Protein AF-0000000073243306 (afdb_homodimer)

pLDDT: mean 93.98, std 8.19, range [51.28, 98.88]

Structure (mmCIF, N/CA/C/O backbone):
data_AF-0000000073243306-model_v1
#
loop_
_entity.id
_entity.type
_entity.pdbx_description
1 polymer 'Transcription factor bHLH52'
#
loop_
_atom_site.group_PDB
_atom_site.id
_atom_site.type_symbol
_atom_site.label_atom_id
_atom_site.label_alt_id
_atom_site.label_comp_id
_atom_site.label_asym_id
_atom_site.label_entity_id
_atom_site.label_seq_id
_atom_site.pdbx_PDB_ins_code
_atom_site.Cartn_x
_atom_site.Cartn_y
_atom_site.Cartn_z
_atom_site.occupancy
_atom_site.B_iso_or_equiv
_atom_site.auth_seq_id
_atom_site.auth_comp_id
_atom_site.auth_asym_id
_atom_site.auth_atom_id
_atom_site.pdbx_PDB_model_num
ATOM 1 N N . GLN A 1 1 ? -1.269 28.266 19.75 1 75.31 1 GLN A N 1
ATOM 2 C CA . GLN A 1 1 ? -1.843 26.969 19.453 1 75.31 1 GLN A CA 1
ATOM 3 C C . GLN A 1 1 ? -2.184 26.188 20.719 1 75.31 1 GLN A C 1
ATOM 5 O O . GLN A 1 1 ? -1.417 26.219 21.688 1 75.31 1 GLN A O 1
ATOM 10 N N . SER A 1 2 ? -3.375 25.719 20.859 1 94.56 2 SER A N 1
ATOM 11 C CA . SER A 1 2 ? -3.814 24.984 22.047 1 94.56 2 SER A CA 1
ATOM 12 C C . SER A 1 2 ? -3.025 23.703 22.219 1 94.56 2 SER A C 1
ATOM 14 O O . SER A 1 2 ? -2.32 23.266 21.312 1 94.56 2 SER A O 1
ATOM 16 N N . ILE A 1 3 ? -3.01 23.188 23.531 1 95.62 3 ILE A N 1
ATOM 17 C CA . ILE A 1 3 ? -2.361 21.922 23.812 1 95.62 3 ILE A CA 1
ATOM 18 C C . ILE A 1 3 ? -2.916 20.828 22.906 1 95.62 3 ILE A C 1
ATOM 20 O O . ILE A 1 3 ? -2.16 20.016 22.359 1 95.62 3 ILE A O 1
ATOM 24 N N . ALA A 1 4 ? -4.18 20.75 22.75 1 96.19 4 ALA A N 1
ATOM 25 C CA . ALA A 1 4 ? -4.848 19.781 21.891 1 96.19 4 ALA A CA 1
ATOM 26 C C . ALA A 1 4 ? -4.336 19.859 20.453 1 96.19 4 ALA A C 1
ATOM 28 O O . ALA A 1 4 ? -4.152 18.844 19.781 1 96.19 4 ALA A O 1
ATOM 29 N N . ALA A 1 5 ? -4.148 20.984 19.984 1 95.81 5 ALA A N 1
ATOM 30 C CA . ALA A 1 5 ? -3.652 21.203 18.625 1 95.81 5 ALA A CA 1
ATOM 31 C C . ALA A 1 5 ? -2.227 20.672 18.469 1 95.81 5 ALA A C 1
ATOM 33 O O . ALA A 1 5 ? -1.882 20.078 17.453 1 95.81 5 ALA A O 1
ATOM 34 N N . ARG A 1 6 ? -1.499 20.922 19.469 1 97.25 6 ARG A N 1
ATOM 35 C CA . ARG A 1 6 ? -0.122 20.438 19.453 1 97.25 6 ARG A CA 1
ATOM 36 C C . ARG A 1 6 ? -0.078 18.922 19.453 1 97.25 6 ARG A C 1
ATOM 38 O O . ARG A 1 6 ? 0.74 18.312 18.75 1 97.25 6 ARG A O 1
ATOM 45 N N . GLU A 1 7 ? -0.923 18.344 20.219 1 97.25 7 GLU A N 1
ATOM 46 C CA . GLU A 1 7 ? -0.994 16.891 20.297 1 97.25 7 GLU A CA 1
ATOM 47 C C . GLU A 1 7 ? -1.447 16.297 18.969 1 97.25 7 GLU A C 1
ATOM 49 O O . GLU A 1 7 ? -0.95 15.242 18.547 1 97.25 7 GLU A O 1
ATOM 54 N N . ARG A 1 8 ? -2.422 16.844 18.422 1 96.62 8 ARG A N 1
ATOM 55 C CA . ARG A 1 8 ? -2.898 16.359 17.125 1 96.62 8 ARG A CA 1
ATOM 56 C C . ARG A 1 8 ? -1.784 16.406 16.094 1 96.62 8 ARG A C 1
ATOM 58 O O . ARG A 1 8 ? -1.599 15.445 15.336 1 96.62 8 ARG A O 1
ATOM 65 N N . ARG A 1 9 ? -0.952 17.5 16.047 1 97.25 9 ARG A N 1
ATOM 66 C CA . ARG A 1 9 ? 0.139 17.656 15.086 1 97.25 9 ARG A CA 1
ATOM 67 C C . ARG A 1 9 ? 1.217 16.594 15.312 1 97.25 9 ARG A C 1
ATOM 69 O O . ARG A 1 9 ? 1.778 16.047 14.359 1 97.25 9 ARG A O 1
ATOM 76 N N . LYS A 1 10 ? 1.418 16.375 16.547 1 98.25 10 LYS A N 1
ATOM 77 C CA . LYS A 1 10 ? 2.396 15.352 16.906 1 98.25 10 LYS A CA 1
ATOM 78 C C . LYS A 1 10 ? 1.968 13.977 16.406 1 98.25 10 LYS A C 1
ATOM 80 O O . LYS A 1 10 ? 2.777 13.234 15.836 1 98.25 10 LYS A O 1
ATOM 85 N N . LYS A 1 11 ? 0.71 13.672 16.609 1 98.19 11 LYS A N 1
ATOM 86 C CA . LYS A 1 11 ? 0.186 12.383 16.172 1 98.19 11 LYS A CA 1
ATOM 87 C C . LYS A 1 11 ? 0.258 12.25 14.656 1 98.19 11 LYS A C 1
ATOM 89 O O . LYS A 1 11 ? 0.675 11.211 14.133 1 98.19 11 LYS A O 1
ATOM 94 N N . ILE A 1 12 ? -0.098 13.195 14.008 1 98.31 12 ILE A N 1
ATOM 95 C CA . ILE A 1 12 ? -0.064 13.195 12.547 1 98.31 12 ILE A CA 1
ATOM 96 C C . ILE A 1 12 ? 1.373 13.016 12.07 1 98.31 12 ILE A C 1
ATOM 98 O O . ILE A 1 12 ? 1.635 12.211 11.164 1 98.31 12 ILE A O 1
ATOM 102 N N . SER A 1 13 ? 2.229 13.734 12.672 1 97.75 13 SER A N 1
ATOM 103 C CA . SER A 1 13 ? 3.643 13.641 12.32 1 97.75 13 SER A CA 1
ATOM 104 C C . SER A 1 13 ? 4.18 12.234 12.539 1 97.75 13 SER A C 1
ATOM 106 O O . SER A 1 13 ? 4.906 11.703 11.703 1 97.75 13 SER A O 1
ATOM 108 N N . GLU A 1 14 ? 3.871 11.641 13.656 1 98.44 14 GLU A N 1
ATOM 109 C CA . GLU A 1 14 ? 4.285 10.273 13.977 1 98.44 14 GLU A CA 1
ATOM 110 C C . GLU A 1 14 ? 3.771 9.281 12.938 1 98.44 14 GLU A C 1
ATOM 112 O O . GLU A 1 14 ? 4.516 8.406 12.484 1 98.44 14 GLU A O 1
ATOM 117 N N . LYS A 1 15 ? 2.566 9.43 12.594 1 98.56 15 LYS A N 1
ATOM 118 C CA . LYS A 1 15 ? 1.964 8.492 11.648 1 98.56 15 LYS A CA 1
ATOM 119 C C . LYS A 1 15 ? 2.49 8.727 10.234 1 98.56 15 LYS A C 1
ATOM 121 O O . LYS A 1 15 ? 2.639 7.785 9.453 1 98.56 15 LYS A O 1
ATOM 126 N N . THR A 1 16 ? 2.766 9.922 9.891 1 98.56 16 THR A N 1
ATOM 127 C CA . THR A 1 16 ? 3.422 10.227 8.625 1 98.56 16 THR A CA 1
ATOM 128 C C . THR A 1 16 ? 4.785 9.547 8.547 1 98.56 16 THR A C 1
ATOM 130 O O . THR A 1 16 ? 5.137 8.969 7.516 1 98.56 16 THR A O 1
ATOM 133 N N . GLN A 1 17 ? 5.512 9.633 9.609 1 98.44 17 GLN A N 1
ATOM 134 C CA . GLN A 1 17 ? 6.832 9.008 9.664 1 98.44 17 GLN A CA 1
ATOM 135 C C . GLN A 1 17 ? 6.73 7.492 9.555 1 98.44 17 GLN A C 1
ATOM 137 O O . GLN A 1 17 ? 7.539 6.855 8.875 1 98.44 17 GLN A O 1
ATOM 142 N N . GLU A 1 18 ? 5.758 6.914 10.266 1 98.62 18 GLU A N 1
ATOM 143 C CA . GLU A 1 18 ? 5.504 5.477 10.18 1 98.62 18 GLU A CA 1
ATOM 144 C C . GLU A 1 18 ? 5.254 5.043 8.742 1 98.62 18 GLU A C 1
ATOM 146 O O . GLU A 1 18 ? 5.824 4.055 8.273 1 98.62 18 GLU A O 1
ATOM 151 N N . LEU A 1 19 ? 4.465 5.793 8.055 1 98.75 19 LEU A N 1
ATOM 152 C CA . LEU A 1 19 ? 4.156 5.488 6.664 1 98.75 19 LEU A CA 1
ATOM 153 C C . LEU A 1 19 ? 5.387 5.676 5.781 1 98.75 19 LEU A C 1
ATOM 155 O O . LEU A 1 19 ? 5.648 4.859 4.895 1 98.75 19 LEU A O 1
ATOM 159 N N . GLY A 1 20 ? 6.062 6.723 6.008 1 98.69 20 GLY A N 1
ATOM 160 C CA . GLY A 1 20 ? 7.246 7.023 5.219 1 98.69 20 GLY A CA 1
ATOM 161 C C . GLY A 1 20 ? 8.281 5.914 5.238 1 98.69 20 GLY A C 1
ATOM 162 O O . GLY A 1 20 ? 9.008 5.719 4.266 1 98.69 20 GLY A O 1
ATOM 163 N N . LYS A 1 21 ? 8.375 5.184 6.301 1 98.5 21 LYS A N 1
ATOM 164 C CA . LYS A 1 21 ? 9.344 4.102 6.445 1 98.5 21 LYS A CA 1
ATOM 165 C C . LYS A 1 21 ? 9.008 2.938 5.516 1 98.5 21 LYS A C 1
ATOM 167 O O . LYS A 1 21 ? 9.883 2.141 5.168 1 98.5 21 LYS A O 1
ATOM 172 N N . LEU A 1 22 ? 7.758 2.908 5.078 1 98.44 22 LEU A N 1
ATOM 173 C CA . LEU A 1 22 ? 7.305 1.789 4.262 1 98.44 22 LEU A CA 1
ATOM 174 C C . LEU A 1 22 ? 7.383 2.133 2.777 1 98.44 22 LEU A C 1
ATOM 176 O O . LEU A 1 22 ? 7.301 1.247 1.924 1 98.44 22 LEU A O 1
ATOM 180 N N . VAL A 1 23 ? 7.484 3.438 2.562 1 98.44 23 VAL A N 1
ATOM 181 C CA . VAL A 1 23 ? 7.465 3.926 1.188 1 98.44 23 VAL A CA 1
ATOM 182 C C . VAL A 1 23 ? 8.891 4.07 0.669 1 98.44 23 VAL A C 1
ATOM 184 O O . VAL A 1 23 ? 9.727 4.73 1.296 1 98.44 23 VAL A O 1
ATOM 187 N N . PRO A 1 24 ? 9.164 3.443 -0.485 1 98.12 24 PRO A N 1
ATOM 188 C CA . PRO A 1 24 ? 10.523 3.572 -1.028 1 98.12 24 PRO A CA 1
ATOM 189 C C . PRO A 1 24 ? 10.953 5.027 -1.194 1 98.12 24 PRO A C 1
ATOM 191 O O . PRO A 1 24 ? 10.305 5.789 -1.918 1 98.12 24 PRO A O 1
ATOM 194 N N . GLY A 1 25 ? 11.961 5.375 -0.514 1 97.81 25 GLY A N 1
ATOM 195 C CA . GLY A 1 25 ? 12.477 6.734 -0.559 1 97.81 25 GLY A CA 1
ATOM 196 C C . GLY A 1 25 ? 11.719 7.691 0.338 1 97.81 25 GLY A C 1
ATOM 197 O O . GLY A 1 25 ? 11.969 8.898 0.318 1 97.81 25 GLY A O 1
ATOM 198 N N . GLY A 1 26 ? 10.836 7.223 1.077 1 97.88 26 GLY A N 1
ATOM 199 C CA . GLY A 1 26 ? 9.875 8.023 1.82 1 97.88 26 GLY A CA 1
ATOM 200 C C . GLY A 1 26 ? 10.531 9 2.779 1 97.88 26 GLY A C 1
ATOM 201 O O . GLY A 1 26 ? 10.266 10.203 2.723 1 97.88 26 GLY A O 1
ATOM 202 N N . PRO A 1 27 ? 11.477 8.523 3.592 1 97.25 27 PRO A N 1
ATOM 203 C CA . PRO A 1 27 ? 12.039 9.375 4.641 1 97.25 27 PRO A CA 1
ATOM 204 C C . PRO A 1 27 ? 12.82 10.562 4.082 1 97.25 27 PRO A C 1
ATOM 206 O O . PRO A 1 27 ? 13.055 11.547 4.793 1 97.25 27 PRO A O 1
ATOM 209 N N . LYS A 1 28 ? 13.141 10.516 2.826 1 97.88 28 LYS A N 1
ATOM 210 C CA . LYS A 1 28 ? 13.938 11.562 2.201 1 97.88 28 LYS A CA 1
ATOM 211 C C . LYS A 1 28 ? 13.055 12.57 1.478 1 97.88 28 LYS A C 1
ATOM 213 O O . LYS A 1 28 ? 13.539 13.578 0.967 1 97.88 28 LYS A O 1
ATOM 218 N N . MET A 1 29 ? 11.789 12.367 1.533 1 98.25 29 MET A N 1
ATOM 219 C CA . MET A 1 29 ? 10.844 13.203 0.797 1 98.25 29 MET A CA 1
ATOM 220 C C . MET A 1 29 ? 10.164 14.203 1.726 1 98.25 29 MET A C 1
ATOM 222 O O . MET A 1 29 ? 10.047 13.961 2.928 1 98.25 29 MET A O 1
ATOM 226 N N . ASN A 1 30 ? 9.75 15.297 1.042 1 97.75 30 ASN A N 1
ATOM 227 C CA . ASN A 1 30 ? 8.836 16.141 1.812 1 97.75 30 ASN A CA 1
ATOM 228 C C . ASN A 1 30 ? 7.465 15.484 1.954 1 97.75 30 ASN A C 1
ATOM 230 O O . ASN A 1 30 ? 7.168 14.5 1.274 1 97.75 30 ASN A O 1
ATOM 234 N N . THR A 1 31 ? 6.711 16.016 2.82 1 97.94 31 THR A N 1
ATOM 235 C CA . THR A 1 31 ? 5.469 15.367 3.219 1 97.94 31 THR A CA 1
ATOM 236 C C . THR A 1 31 ? 4.559 15.148 2.012 1 97.94 31 THR A C 1
ATOM 238 O O . THR A 1 31 ? 4.059 14.039 1.794 1 97.94 31 THR A O 1
ATOM 241 N N . ALA A 1 32 ? 4.305 16.234 1.232 1 98.56 32 ALA A N 1
ATOM 242 C CA . ALA A 1 32 ? 3.402 16.109 0.09 1 98.56 32 ALA A CA 1
ATOM 243 C C . ALA A 1 32 ? 3.908 15.07 -0.903 1 98.56 32 ALA A C 1
ATOM 245 O O . ALA A 1 32 ? 3.131 14.266 -1.412 1 98.56 32 ALA A O 1
ATOM 246 N N . ASP A 1 33 ? 5.164 15.07 -1.182 1 98.44 33 ASP A N 1
ATOM 247 C CA . ASP A 1 33 ? 5.777 14.117 -2.1 1 98.44 33 ASP A CA 1
ATOM 248 C C . ASP A 1 33 ? 5.691 12.695 -1.554 1 98.44 33 ASP A C 1
ATOM 250 O O . ASP A 1 33 ? 5.445 11.75 -2.307 1 98.44 33 ASP A O 1
ATOM 254 N N . MET A 1 34 ? 5.926 12.531 -0.301 1 98.75 34 MET A N 1
ATOM 255 C CA . MET A 1 34 ? 5.836 11.219 0.346 1 98.75 34 MET A CA 1
ATOM 256 C C . MET A 1 34 ? 4.418 10.664 0.252 1 98.75 34 MET A C 1
ATOM 258 O O . MET A 1 34 ? 4.23 9.492 -0.065 1 98.75 34 MET A O 1
ATOM 262 N N . LEU A 1 35 ? 3.504 11.523 0.469 1 98.69 35 LEU A N 1
ATOM 263 C CA . LEU A 1 35 ? 2.105 11.117 0.369 1 98.69 35 LEU A CA 1
ATOM 264 C C . LEU A 1 35 ? 1.763 10.695 -1.058 1 98.69 35 LEU A C 1
ATOM 266 O O . LEU A 1 35 ? 1.061 9.711 -1.269 1 98.69 35 LEU A O 1
ATOM 270 N N . HIS A 1 36 ? 2.24 11.438 -1.974 1 98.75 36 HIS A N 1
ATOM 271 C CA . HIS A 1 36 ? 2.047 11.094 -3.379 1 98.75 36 HIS A CA 1
ATOM 272 C C . HIS A 1 36 ? 2.709 9.758 -3.715 1 98.75 36 HIS A C 1
ATOM 274 O O . HIS A 1 36 ? 2.111 8.914 -4.387 1 98.75 36 HIS A O 1
ATOM 280 N N . ALA A 1 37 ? 3.902 9.609 -3.252 1 98.56 37 ALA A N 1
ATOM 281 C CA . ALA A 1 37 ? 4.629 8.359 -3.467 1 98.56 37 ALA A CA 1
ATOM 282 C C . ALA A 1 37 ? 3.91 7.184 -2.809 1 98.56 37 ALA A C 1
ATOM 284 O O . ALA A 1 37 ? 3.869 6.086 -3.363 1 98.56 37 ALA A O 1
ATOM 285 N N . ALA A 1 38 ? 3.387 7.41 -1.646 1 98.88 38 ALA A N 1
ATOM 286 C CA . ALA A 1 38 ? 2.631 6.371 -0.953 1 98.88 38 ALA A CA 1
ATOM 287 C C . ALA A 1 38 ? 1.422 5.934 -1.774 1 98.88 38 ALA A C 1
ATOM 289 O O . ALA A 1 38 ? 1.155 4.734 -1.907 1 98.88 38 ALA A O 1
ATOM 290 N N . ALA A 1 39 ? 0.705 6.934 -2.299 1 98.88 39 ALA A N 1
ATOM 291 C CA . ALA A 1 39 ? -0.448 6.594 -3.129 1 98.88 39 ALA A CA 1
ATOM 292 C C . ALA A 1 39 ? -0.028 5.754 -4.332 1 98.88 39 ALA A C 1
ATOM 294 O O . ALA A 1 39 ? -0.655 4.738 -4.641 1 98.88 39 ALA A O 1
ATOM 295 N N . LYS A 1 40 ? 1.027 6.137 -5.012 1 98.75 40 LYS A N 1
ATOM 296 C CA . LYS A 1 40 ? 1.536 5.387 -6.156 1 98.75 40 LYS A CA 1
ATOM 297 C C . LYS A 1 40 ? 1.957 3.977 -5.75 1 98.75 40 LYS A C 1
ATOM 299 O O . LYS A 1 40 ? 1.688 3.012 -6.465 1 98.75 40 LYS A O 1
ATOM 304 N N . TYR A 1 41 ? 2.6 3.934 -4.625 1 98.88 41 TYR A N 1
ATOM 305 C CA . TYR A 1 41 ? 3.092 2.656 -4.125 1 98.88 41 TYR A CA 1
ATOM 306 C C . TYR A 1 41 ? 1.937 1.716 -3.801 1 98.88 41 TYR A C 1
ATOM 308 O O . TYR A 1 41 ? 1.981 0.529 -4.133 1 98.88 41 TYR A O 1
ATOM 316 N N . VAL A 1 42 ? 0.925 2.215 -3.176 1 98.81 42 VAL A N 1
ATOM 317 C CA . VAL A 1 42 ? -0.267 1.43 -2.877 1 98.81 42 VAL A CA 1
ATOM 318 C C . VAL A 1 42 ? -0.881 0.909 -4.172 1 98.81 42 VAL A C 1
ATOM 320 O O . VAL A 1 42 ? -1.213 -0.274 -4.281 1 98.81 42 VAL A O 1
ATOM 323 N N . LYS A 1 43 ? -1.038 1.771 -5.176 1 98.75 43 LYS A N 1
ATOM 324 C CA . LYS A 1 43 ? -1.58 1.345 -6.461 1 98.75 43 LYS A CA 1
ATOM 325 C C . LYS A 1 43 ? -0.715 0.254 -7.086 1 98.75 43 LYS A C 1
ATOM 327 O O . LYS A 1 43 ? -1.235 -0.698 -7.672 1 98.75 43 LYS A O 1
ATOM 332 N N . TYR A 1 44 ? 0.564 0.464 -7.004 1 98.75 44 TYR A N 1
ATOM 333 C CA . TYR A 1 44 ? 1.517 -0.516 -7.512 1 98.75 44 TYR A CA 1
ATOM 334 C C . TYR A 1 44 ? 1.318 -1.869 -6.844 1 98.75 44 TYR A C 1
ATOM 336 O O . TYR A 1 44 ? 1.238 -2.898 -7.516 1 98.75 44 TYR A O 1
ATOM 344 N N . LEU A 1 45 ? 1.225 -1.868 -5.512 1 98.44 45 LEU A N 1
ATOM 345 C CA . LEU A 1 45 ? 1.048 -3.104 -4.754 1 98.44 45 LEU A CA 1
ATOM 346 C C . LEU A 1 45 ? -0.286 -3.76 -5.09 1 98.44 45 LEU A C 1
ATOM 348 O O . LEU A 1 45 ? -0.358 -4.98 -5.254 1 98.44 45 LEU A O 1
ATOM 352 N N . GLN A 1 46 ? -1.344 -2.971 -5.168 1 98.31 46 GLN A N 1
ATOM 353 C CA . GLN A 1 46 ? -2.658 -3.479 -5.543 1 98.31 46 GLN A CA 1
ATOM 354 C C . GLN A 1 46 ? -2.617 -4.148 -6.914 1 98.31 46 GLN A C 1
ATOM 356 O O . GLN A 1 46 ? -3.17 -5.234 -7.098 1 98.31 46 GLN A O 1
ATOM 361 N N . ALA A 1 47 ? -1.959 -3.49 -7.824 1 98.19 47 ALA A N 1
ATOM 362 C CA . ALA A 1 47 ? -1.826 -4.055 -9.164 1 98.19 47 ALA A CA 1
ATOM 363 C C . ALA A 1 47 ? -1.038 -5.363 -9.133 1 98.19 47 ALA A C 1
ATOM 365 O O . ALA A 1 47 ? -1.379 -6.316 -9.836 1 98.19 47 ALA A O 1
ATOM 366 N N . GLN A 1 48 ? -0.002 -5.336 -8.383 1 97.62 48 GLN A N 1
ATOM 367 C CA . GLN A 1 48 ? 0.829 -6.527 -8.266 1 97.62 48 GLN A CA 1
ATOM 368 C C . GLN A 1 48 ? 0.032 -7.699 -7.691 1 97.62 48 GLN A C 1
ATOM 370 O O . GLN A 1 48 ? 0.11 -8.82 -8.203 1 97.62 48 GLN A O 1
ATOM 375 N N . VAL A 1 49 ? -0.684 -7.43 -6.664 1 98 49 VAL A N 1
ATOM 376 C CA . VAL A 1 49 ? -1.524 -8.461 -6.07 1 98 49 VAL A CA 1
ATOM 377 C C . VAL A 1 49 ? -2.518 -8.984 -7.105 1 98 49 VAL A C 1
ATOM 379 O O . VAL A 1 49 ? -2.699 -10.195 -7.246 1 98 49 VAL A O 1
ATOM 382 N N . GLY A 1 50 ? -3.125 -8.094 -7.793 1 97.31 50 GLY A N 1
ATOM 383 C CA . GLY A 1 50 ? -4.059 -8.477 -8.844 1 97.31 50 GLY A CA 1
ATOM 384 C C . GLY A 1 50 ? -3.436 -9.359 -9.906 1 97.31 50 GLY A C 1
ATOM 385 O O . GLY A 1 50 ? -4.016 -10.375 -10.289 1 97.31 50 GLY A O 1
ATOM 386 N N . MET A 1 51 ? -2.328 -9.07 -10.398 1 96.88 51 MET A N 1
ATOM 387 C CA . MET A 1 51 ? -1.631 -9.828 -11.43 1 96.88 51 MET A CA 1
ATOM 388 C C . MET A 1 51 ? -1.256 -11.219 -10.93 1 96.88 51 MET A C 1
ATOM 390 O O . MET A 1 51 ? -1.434 -12.203 -11.648 1 96.88 51 MET A O 1
ATOM 394 N N . LEU A 1 52 ? -0.761 -11.188 -9.719 1 96.25 52 LEU A N 1
ATOM 395 C CA . LEU A 1 52 ? -0.349 -12.461 -9.148 1 96.25 52 LEU A CA 1
ATOM 396 C C . LEU A 1 52 ? -1.548 -13.391 -8.961 1 96.25 52 LEU A C 1
ATOM 398 O O . LEU A 1 52 ? -1.461 -14.586 -9.234 1 96.25 52 LEU A O 1
ATOM 402 N N . GLU A 1 53 ? -2.652 -12.844 -8.547 1 95.19 53 GLU A N 1
ATOM 403 C CA . GLU A 1 53 ? -3.881 -13.609 -8.383 1 95.19 53 GLU A CA 1
ATOM 404 C C . GLU A 1 53 ? -4.387 -14.133 -9.727 1 95.19 53 GLU A C 1
ATOM 406 O O . GLU A 1 53 ? -4.859 -15.266 -9.82 1 95.19 53 GLU A O 1
ATOM 411 N N . LEU A 1 54 ? -4.316 -13.352 -10.703 1 94.94 54 LEU A N 1
ATOM 412 C CA . LEU A 1 54 ? -4.738 -13.758 -12.039 1 94.94 54 LEU A CA 1
ATOM 413 C C . LEU A 1 54 ? -3.865 -14.891 -12.57 1 94.94 54 LEU A C 1
ATOM 415 O O . LEU A 1 54 ? -4.371 -15.844 -13.172 1 94.94 54 LEU A O 1
ATOM 419 N N . MET A 1 55 ? -2.637 -14.789 -12.336 1 92.06 55 MET A N 1
ATOM 420 C CA . MET A 1 55 ? -1.706 -15.828 -12.766 1 92.06 55 MET A CA 1
ATOM 421 C C . MET A 1 55 ? -2.021 -17.156 -12.086 1 92.06 55 MET A C 1
ATOM 423 O O . MET A 1 55 ? -2.035 -18.203 -12.734 1 92.06 55 MET A O 1
ATOM 427 N N . ILE A 1 56 ? -2.316 -17.047 -10.867 1 91.25 56 ILE A N 1
ATOM 428 C CA . ILE A 1 56 ? -2.646 -18.25 -10.109 1 91.25 56 ILE A CA 1
ATOM 429 C C . ILE A 1 56 ? -3.955 -18.844 -10.617 1 91.25 56 ILE A C 1
ATOM 431 O O . ILE A 1 56 ? -4.062 -20.062 -10.805 1 91.25 56 ILE A O 1
ATOM 435 N N . SER A 1 57 ? -4.906 -17.984 -10.836 1 91.75 57 SER A N 1
ATOM 436 C CA . SER A 1 57 ? -6.199 -18.438 -11.344 1 91.75 57 SER A CA 1
ATOM 437 C C . SER A 1 57 ? -6.055 -19.125 -12.695 1 91.75 57 SER A 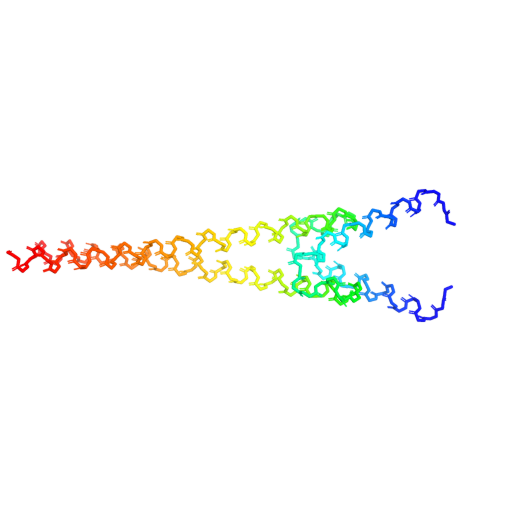C 1
ATOM 439 O O . SER A 1 57 ? -6.672 -20.156 -12.945 1 91.75 57 SER A O 1
ATOM 441 N N . PHE A 1 58 ? -5.273 -18.594 -13.539 1 90.56 58 PHE A N 1
ATOM 442 C CA . PHE A 1 58 ? -5.047 -19.172 -14.859 1 90.56 58 PHE A CA 1
ATOM 443 C C . PHE A 1 58 ? -4.383 -20.531 -14.75 1 90.56 58 PHE A C 1
ATOM 445 O O . PHE A 1 58 ? -4.754 -21.469 -15.461 1 90.56 58 PHE A O 1
ATOM 452 N N . GLU A 1 59 ? -3.424 -20.688 -13.898 1 86.12 59 GLU A N 1
ATOM 453 C CA . GLU A 1 59 ? -2.719 -21.953 -13.695 1 86.12 59 GLU A CA 1
ATOM 454 C C . GLU A 1 59 ? -3.664 -23.031 -13.188 1 86.12 59 GLU A C 1
ATOM 456 O O . GLU A 1 59 ? -3.635 -24.172 -13.672 1 86.12 59 GLU A O 1
ATOM 461 N N . VAL A 1 60 ? -4.492 -22.594 -12.305 1 89.12 60 VAL A N 1
ATOM 462 C CA . VAL A 1 60 ? -5.434 -23.562 -11.727 1 89.12 60 VAL A CA 1
ATOM 463 C C . VAL A 1 60 ? -6.445 -23.984 -12.789 1 89.12 60 VAL A C 1
ATOM 465 O O . VAL A 1 60 ? -6.742 -25.172 -12.922 1 89.12 60 VAL A O 1
ATOM 468 N N . THR A 1 61 ? -6.863 -23.078 -13.523 1 93.44 61 THR A N 1
ATOM 469 C CA . THR A 1 61 ? -7.828 -23.375 -14.578 1 93.44 61 THR A CA 1
ATOM 470 C C . THR A 1 61 ? -7.203 -24.25 -15.656 1 93.44 61 THR A C 1
ATOM 472 O O . THR A 1 61 ? -7.816 -25.219 -16.109 1 93.44 61 THR A O 1
ATOM 475 N N . PHE A 1 62 ? -6.027 -23.984 -16 1 88.06 62 PHE A N 1
ATOM 476 C CA . PHE A 1 62 ? -5.324 -24.75 -17.016 1 88.06 62 PHE A CA 1
ATOM 477 C C . PHE A 1 62 ? -5.102 -26.188 -16.547 1 88.06 62 PHE A C 1
ATOM 479 O O . PHE A 1 62 ? -5.266 -27.141 -17.328 1 88.06 62 PHE A O 1
ATOM 486 N N . ASN A 1 63 ? -4.707 -26.391 -15.328 1 86.94 63 ASN A N 1
ATOM 487 C CA . ASN A 1 63 ? -4.453 -27.719 -14.773 1 86.94 63 ASN A CA 1
ATOM 488 C C . ASN A 1 63 ? -5.727 -28.562 -14.711 1 86.94 63 ASN A C 1
ATOM 490 O O . ASN A 1 63 ? -5.695 -29.766 -14.984 1 86.94 63 ASN A O 1
ATOM 494 N N . LEU A 1 64 ? -6.789 -27.891 -14.422 1 92 64 LEU A N 1
ATOM 495 C CA . LEU A 1 64 ? -8.078 -28.578 -14.375 1 92 64 LEU A CA 1
ATOM 496 C C . LEU A 1 64 ? -8.516 -29 -15.773 1 92 64 LEU A C 1
ATOM 498 O O . LEU A 1 64 ? -8.992 -30.125 -15.961 1 92 64 LEU A O 1
ATOM 502 N N . LEU A 1 65 ? -8.25 -28.141 -16.688 1 91.81 65 LEU A N 1
ATOM 503 C CA . LEU A 1 65 ? -8.617 -28.438 -18.062 1 91.81 65 LEU A CA 1
ATOM 504 C C . LEU A 1 65 ? -7.762 -29.578 -18.625 1 91.81 65 LEU A C 1
ATOM 506 O O . LEU A 1 65 ? -8.258 -30.422 -19.359 1 91.81 65 LEU A O 1
ATOM 510 N N . SER A 1 66 ? -6.492 -29.578 -18.234 1 87.5 66 SER A N 1
ATOM 511 C CA . SER A 1 66 ? -5.594 -30.641 -18.688 1 87.5 66 SER A CA 1
ATOM 512 C C . SER A 1 66 ? -6.004 -31.984 -18.094 1 87.5 66 SER A C 1
ATOM 514 O O . SER A 1 66 ? -5.926 -33 -18.781 1 87.5 66 SER A O 1
ATOM 516 N N . LEU A 1 67 ? -6.477 -32.031 -16.844 1 87.62 67 LEU A N 1
ATOM 517 C CA . LEU A 1 67 ? -6.945 -33.25 -16.188 1 87.62 67 LEU A CA 1
ATOM 518 C C . LEU A 1 67 ? -8.195 -33.781 -16.875 1 87.62 67 LEU A C 1
ATOM 520 O O . LEU A 1 67 ? -8.297 -34.969 -17.141 1 87.62 67 LEU A O 1
ATOM 524 N N . VAL A 1 68 ? -9.055 -32.812 -17.156 1 92.06 68 VAL A N 1
ATOM 525 C CA . VAL A 1 68 ? -10.297 -33.188 -17.812 1 92.06 68 VAL A CA 1
ATOM 526 C C . VAL A 1 68 ? -10 -33.75 -19.203 1 92.06 68 VAL A C 1
ATOM 528 O O . VAL A 1 68 ? -10.578 -34.75 -19.625 1 92.06 68 VAL A O 1
ATOM 531 N N . PHE A 1 69 ? -9.078 -33.188 -19.922 1 87.94 69 PHE A N 1
ATOM 532 C CA . PHE A 1 69 ? -8.688 -33.625 -21.25 1 87.94 69 PHE A CA 1
ATOM 533 C C . PHE A 1 69 ? -8.078 -35.031 -21.203 1 87.94 69 PHE A C 1
ATOM 535 O O . PHE A 1 69 ? -8.359 -35.844 -22.062 1 87.94 69 PHE A O 1
ATOM 542 N N . ASP A 1 70 ? -7.219 -35.219 -20.203 1 84.94 70 ASP A N 1
ATOM 543 C CA . ASP A 1 70 ? -6.59 -36.531 -20.047 1 84.94 70 ASP A CA 1
ATOM 544 C C . ASP A 1 70 ? -7.629 -37.594 -19.766 1 84.94 70 ASP A C 1
ATOM 546 O O . ASP A 1 70 ? -7.57 -38.688 -20.328 1 84.94 70 ASP A O 1
ATOM 550 N N . LEU A 1 71 ? -8.586 -37.25 -18.953 1 88.06 71 LEU A N 1
ATOM 551 C CA . LEU A 1 71 ? -9.633 -38.188 -18.594 1 88.06 71 LEU A CA 1
ATOM 552 C C . LEU A 1 71 ? -10.492 -38.531 -19.812 1 88.06 71 LEU A C 1
ATOM 554 O O . LEU A 1 71 ? -10.844 -39.688 -20.016 1 88.06 71 LEU A O 1
ATOM 558 N N . VAL A 1 72 ? -10.648 -37.688 -20.688 1 91.81 72 VAL A N 1
ATOM 559 C CA . VAL A 1 72 ? -11.539 -37.844 -21.828 1 91.81 72 VAL A CA 1
ATOM 560 C C . VAL A 1 72 ? -10.797 -38.562 -22.953 1 91.81 72 VAL A C 1
ATOM 562 O O . VAL A 1 72 ? -11.375 -39.406 -23.656 1 91.81 72 VAL A O 1
ATOM 565 N N . THR A 1 73 ? -9.523 -38.344 -23 1 87.06 73 THR A N 1
ATOM 56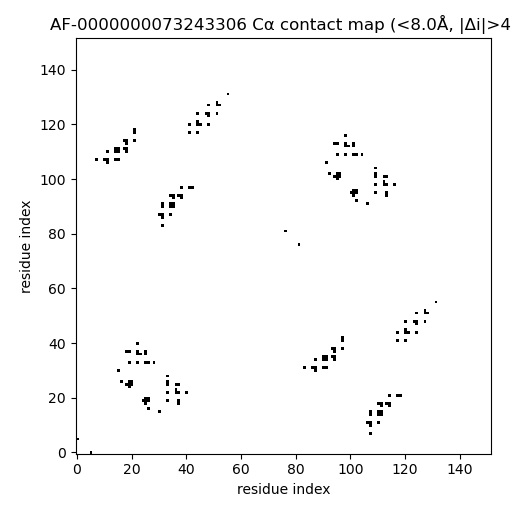6 C CA . THR A 1 73 ? -8.75 -38.875 -24.109 1 87.06 73 THR A CA 1
ATOM 567 C C . THR A 1 73 ? -8.219 -40.25 -23.797 1 87.06 73 THR A C 1
ATOM 569 O O . THR A 1 73 ? -8.016 -41.062 -24.703 1 87.06 73 THR A O 1
ATOM 572 N N . ASN A 1 74 ? -7.793 -40.406 -22.578 1 73.94 74 ASN A N 1
ATOM 573 C CA . ASN A 1 74 ? -7.285 -41.719 -22.219 1 73.94 74 ASN A CA 1
ATOM 574 C C . ASN A 1 74 ? -8.422 -42.719 -22.016 1 73.94 74 ASN A C 1
ATOM 576 O O . ASN A 1 74 ? -8.188 -43.938 -21.969 1 73.94 74 ASN A O 1
ATOM 580 N N . HIS A 1 75 ? -9.562 -42.344 -21.688 1 60.94 75 HIS A N 1
ATOM 581 C CA . HIS A 1 75 ? -10.68 -43.281 -21.625 1 60.94 75 HIS A CA 1
ATOM 582 C C . HIS A 1 75 ? -11.281 -43.531 -23 1 60.94 75 HIS A C 1
ATOM 584 O O . HIS A 1 75 ? -12.164 -44.375 -23.172 1 60.94 75 HIS A O 1
ATOM 590 N N . VAL A 1 76 ? -10.734 -42.781 -24.078 1 51.38 76 VAL A N 1
ATOM 591 C CA . VAL A 1 76 ? -11.125 -43.25 -25.391 1 51.38 76 VAL A CA 1
ATOM 592 C C . VAL A 1 76 ? -10.031 -44.156 -25.969 1 51.38 76 VAL A C 1
ATOM 594 O O . VAL A 1 76 ? -8.852 -44 -25.641 1 51.38 76 VAL A O 1
ATOM 597 N N . GLN B 1 1 ? -0.267 33.531 8.133 1 74.5 1 GLN B N 1
ATOM 598 C CA . GLN B 1 1 ? 0.393 32.5 7.363 1 74.5 1 GLN B CA 1
ATOM 599 C C . GLN B 1 1 ? 0.741 32.969 5.957 1 74.5 1 GLN B C 1
ATOM 601 O O . GLN B 1 1 ? -0.059 33.656 5.312 1 74.5 1 GLN B O 1
ATOM 606 N N . SER B 1 2 ? 1.953 32.844 5.527 1 94.44 2 SER B N 1
ATOM 607 C CA . SER B 1 2 ? 2.393 33.281 4.207 1 94.44 2 SER B CA 1
ATOM 608 C C . SER B 1 2 ? 1.671 32.531 3.102 1 94.44 2 SER B C 1
ATOM 610 O O . SER B 1 2 ? 1.027 31.5 3.359 1 94.44 2 SER B O 1
ATOM 612 N N . ILE B 1 3 ? 1.632 33.188 1.88 1 95.44 3 ILE B N 1
ATOM 613 C CA . ILE B 1 3 ? 1.042 32.531 0.714 1 95.44 3 ILE B CA 1
ATOM 614 C C . ILE B 1 3 ? 1.687 31.156 0.505 1 95.44 3 ILE B C 1
ATOM 616 O O . ILE B 1 3 ? 0.996 30.172 0.225 1 95.44 3 ILE B O 1
ATOM 620 N N . ALA B 1 4 ? 2.949 31.062 0.583 1 96.06 4 ALA B N 1
ATOM 621 C CA . ALA B 1 4 ? 3.697 29.812 0.417 1 96.06 4 ALA B CA 1
ATOM 622 C C . ALA B 1 4 ? 3.232 28.75 1.415 1 96.06 4 ALA B C 1
ATOM 624 O O . ALA B 1 4 ? 3.127 27.578 1.073 1 96.06 4 ALA B O 1
ATOM 625 N N . ALA B 1 5 ? 3.008 29.125 2.576 1 95.69 5 ALA B N 1
ATOM 626 C CA . ALA B 1 5 ? 2.549 28.203 3.617 1 95.69 5 ALA B CA 1
ATOM 627 C C . ALA B 1 5 ? 1.158 27.672 3.299 1 95.69 5 ALA B C 1
ATOM 629 O O . ALA B 1 5 ? 0.88 26.484 3.508 1 95.69 5 ALA B O 1
ATOM 630 N N . ARG B 1 6 ? 0.375 28.531 2.826 1 97.25 6 ARG B N 1
ATOM 631 C CA . ARG B 1 6 ? -0.973 28.109 2.449 1 97.25 6 ARG B CA 1
ATOM 632 C C . ARG B 1 6 ? -0.938 27.109 1.296 1 97.25 6 ARG B C 1
ATOM 634 O O . ARG B 1 6 ? -1.7 26.141 1.283 1 97.25 6 ARG B O 1
ATOM 641 N N . GLU B 1 7 ? -0.093 27.391 0.368 1 97.25 7 GLU B N 1
ATOM 642 C CA . GLU B 1 7 ? 0.051 26.5 -0.778 1 97.25 7 GLU B CA 1
ATOM 643 C C . GLU B 1 7 ? 0.578 25.125 -0.35 1 97.25 7 GLU B C 1
ATOM 645 O O . GLU B 1 7 ? 0.149 24.094 -0.876 1 97.25 7 GLU B O 1
ATOM 650 N N . ARG B 1 8 ? 1.527 25.141 0.438 1 96.62 8 ARG B N 1
ATOM 651 C CA . ARG B 1 8 ? 2.07 23.875 0.934 1 96.62 8 ARG B CA 1
ATOM 652 C C . ARG B 1 8 ? 0.99 23.047 1.623 1 96.62 8 ARG B C 1
ATOM 654 O O . ARG B 1 8 ? 0.879 21.844 1.388 1 96.62 8 ARG B O 1
ATOM 661 N N . ARG B 1 9 ? 0.096 23.672 2.486 1 97.12 9 ARG B N 1
ATOM 662 C CA . ARG B 1 9 ? -0.973 22.984 3.201 1 97.12 9 ARG B CA 1
ATOM 663 C C . ARG B 1 9 ? -1.996 22.406 2.229 1 97.12 9 ARG B C 1
ATOM 665 O O . ARG B 1 9 ? -2.498 21.297 2.432 1 97.12 9 ARG B O 1
ATOM 672 N N . LYS B 1 10 ? -2.232 23.188 1.228 1 98.19 10 LYS B N 1
ATOM 673 C CA . LYS B 1 10 ? -3.162 22.734 0.197 1 98.19 10 LYS B CA 1
ATOM 674 C C . LYS B 1 10 ? -2.646 21.484 -0.496 1 98.19 10 LYS B C 1
ATOM 676 O O . LYS B 1 10 ? -3.398 20.531 -0.703 1 98.19 10 LYS B O 1
ATOM 681 N N . LYS B 1 11 ? -1.376 21.516 -0.83 1 98.19 11 LYS B N 1
ATOM 682 C CA . LYS B 1 11 ? -0.772 20.375 -1.502 1 98.19 11 LYS B CA 1
ATOM 683 C C . LYS B 1 11 ? -0.794 19.141 -0.605 1 98.19 11 LYS B C 1
ATOM 685 O O . LYS B 1 11 ? -1.135 18.047 -1.057 1 98.19 11 LYS B O 1
ATOM 690 N N . ILE B 1 12 ? -0.478 19.281 0.539 1 98.38 12 ILE B N 1
ATOM 691 C CA . ILE B 1 12 ? -0.471 18.188 1.499 1 98.38 12 ILE B CA 1
ATOM 692 C C . ILE B 1 12 ? -1.882 17.625 1.646 1 98.38 12 ILE B C 1
ATOM 694 O O . ILE B 1 12 ? -2.074 16.406 1.626 1 98.38 12 ILE B O 1
ATOM 698 N N . SER B 1 13 ? -2.777 18.5 1.764 1 97.69 13 SER B N 1
ATOM 699 C CA . SER B 1 13 ? -4.176 18.094 1.896 1 97.69 13 SER B CA 1
ATOM 700 C C . SER B 1 13 ? -4.641 17.312 0.677 1 97.69 13 SER B C 1
ATOM 702 O O . SER B 1 13 ? -5.32 16.297 0.812 1 97.69 13 SER B O 1
ATOM 704 N N . GLU B 1 14 ? -4.344 17.781 -0.502 1 98.44 14 GLU B N 1
ATOM 705 C CA . GLU B 1 14 ? -4.695 17.109 -1.747 1 98.44 14 GLU B CA 1
ATOM 706 C C . GLU B 1 14 ? -4.105 15.703 -1.801 1 98.44 14 GLU B C 1
ATOM 708 O O . GLU B 1 14 ? -4.789 14.75 -2.178 1 98.44 14 GLU B O 1
ATOM 713 N N . LYS B 1 15 ? -2.895 15.609 -1.449 1 98.56 15 LYS B N 1
ATOM 714 C CA . LYS B 1 15 ? -2.219 14.32 -1.518 1 98.56 15 LYS B CA 1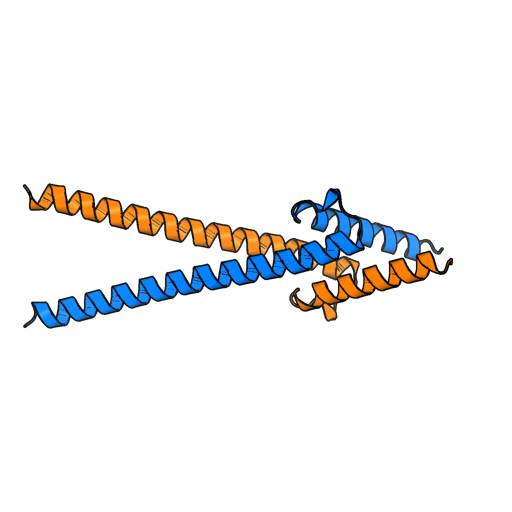
ATOM 715 C C . LYS B 1 15 ? -2.721 13.375 -0.426 1 98.56 15 LYS B C 1
ATOM 717 O O . LYS B 1 15 ? -2.801 12.164 -0.632 1 98.56 15 LYS B O 1
ATOM 722 N N . THR B 1 16 ? -3.061 13.883 0.703 1 98.56 16 THR B N 1
ATOM 723 C CA . THR B 1 16 ? -3.697 13.094 1.751 1 98.56 16 THR B CA 1
ATOM 724 C C . THR B 1 16 ? -5.023 12.516 1.263 1 98.56 16 THR B C 1
ATOM 726 O O . THR B 1 16 ? -5.316 11.344 1.493 1 98.56 16 THR B O 1
ATOM 729 N N . GLN B 1 17 ? -5.77 13.336 0.616 1 98.44 17 GLN B N 1
ATOM 730 C CA . GLN B 1 17 ? -7.059 12.898 0.086 1 98.44 17 GLN B CA 1
ATOM 731 C C . GLN B 1 17 ? -6.879 11.828 -0.983 1 98.44 17 GLN B C 1
ATOM 733 O O . GLN B 1 17 ? -7.641 10.859 -1.033 1 98.44 17 GLN B O 1
ATOM 738 N N . GLU B 1 18 ? -5.898 12.047 -1.873 1 98.56 18 GLU B N 1
ATOM 739 C CA . GLU B 1 18 ? -5.57 11.055 -2.893 1 98.56 18 GLU B CA 1
ATOM 740 C C . GLU B 1 18 ? -5.262 9.695 -2.264 1 98.56 18 GLU B C 1
ATOM 742 O O . GLU B 1 18 ? -5.77 8.664 -2.715 1 98.56 18 GLU B O 1
ATOM 747 N N . LEU B 1 19 ? -4.5 9.719 -1.223 1 98.75 19 LEU B N 1
ATOM 748 C CA . LEU B 1 19 ? -4.141 8.484 -0.524 1 98.75 19 LEU B CA 1
ATOM 749 C C . LEU B 1 19 ? -5.359 7.883 0.169 1 98.75 19 LEU B C 1
ATOM 751 O O . LEU B 1 19 ? -5.555 6.664 0.136 1 98.75 19 LEU B O 1
ATOM 755 N N . GLY B 1 20 ? -6.082 8.703 0.788 1 98.69 20 GLY B N 1
ATOM 756 C CA . GLY B 1 20 ? -7.262 8.25 1.508 1 98.69 20 GLY B CA 1
ATOM 757 C C . GLY B 1 20 ? -8.234 7.48 0.633 1 98.69 20 GLY B C 1
ATOM 758 O O . GLY B 1 20 ? -8.93 6.582 1.111 1 98.69 20 GLY B O 1
ATOM 759 N N . LYS B 1 21 ? -8.32 7.785 -0.624 1 98.5 21 LYS B N 1
ATOM 760 C CA . LYS B 1 21 ? -9.234 7.133 -1.557 1 98.5 21 LYS B CA 1
ATOM 761 C C . LYS B 1 21 ? -8.82 5.688 -1.812 1 98.5 21 LYS B C 1
ATOM 763 O O . LYS B 1 21 ? -9.641 4.863 -2.213 1 98.5 21 LYS B O 1
ATOM 768 N N . LEU B 1 22 ? -7.562 5.414 -1.515 1 98.44 22 LEU B N 1
ATOM 769 C CA . LEU B 1 22 ? -7.031 4.086 -1.807 1 98.44 22 LEU B CA 1
ATOM 770 C C . LEU B 1 22 ? -7.102 3.189 -0.574 1 98.44 22 LEU B C 1
ATOM 772 O O . LEU B 1 22 ? -6.949 1.971 -0.679 1 98.44 22 LEU B O 1
ATOM 776 N N . VAL B 1 23 ? -7.273 3.883 0.554 1 98.44 23 VAL B N 1
ATOM 777 C CA .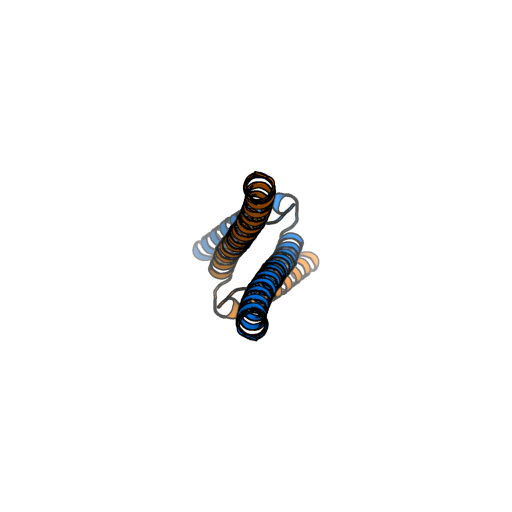 VAL B 1 23 ? -7.246 3.17 1.826 1 98.44 23 VAL B CA 1
ATOM 778 C C . VAL B 1 23 ? -8.672 2.803 2.244 1 98.44 23 VAL B C 1
ATOM 780 O O . VAL B 1 23 ? -9.547 3.666 2.305 1 98.44 23 VAL B O 1
ATOM 783 N N . PRO B 1 24 ? -8.867 1.507 2.527 1 98.06 24 PRO B N 1
ATOM 784 C CA . PRO B 1 24 ? -10.211 1.115 2.953 1 98.06 24 PRO B CA 1
ATOM 785 C C . PRO B 1 24 ? -10.719 1.927 4.145 1 98.06 24 PRO B C 1
ATOM 787 O O . PRO B 1 24 ? -10.094 1.916 5.211 1 98.06 24 PRO B O 1
ATOM 790 N N . GLY B 1 25 ? -11.766 2.598 3.932 1 97.81 25 GLY B N 1
ATOM 791 C CA . GLY B 1 25 ? -12.352 3.428 4.973 1 97.81 25 GLY B CA 1
ATOM 792 C C . GLY B 1 25 ? -11.664 4.77 5.121 1 97.81 25 GLY B C 1
ATOM 793 O O . GLY B 1 25 ? -11.969 5.531 6.043 1 97.81 25 GLY B O 1
ATOM 794 N N . GLY B 1 26 ? -10.773 5.066 4.297 1 97.81 26 GLY B N 1
ATOM 795 C CA . GLY B 1 26 ? -9.875 6.203 4.434 1 97.81 26 GLY B CA 1
ATOM 796 C C . GLY B 1 26 ? -10.602 7.531 4.523 1 97.81 26 GLY B C 1
ATOM 797 O O . GLY B 1 26 ? -10.398 8.289 5.473 1 97.81 26 GLY B O 1
ATOM 798 N N . PRO B 1 27 ? -11.547 7.781 3.623 1 97.25 27 PRO B N 1
ATOM 799 C CA . PRO B 1 27 ? -12.18 9.102 3.561 1 97.25 27 PRO B CA 1
ATOM 800 C C . PRO B 1 27 ? -13.008 9.422 4.805 1 97.25 27 PRO B C 1
ATOM 802 O O . PRO B 1 27 ? -13.312 10.586 5.066 1 97.25 27 PRO B O 1
ATOM 805 N N . LYS B 1 28 ? -13.281 8.422 5.574 1 97.81 28 LYS B N 1
ATOM 806 C CA . LYS B 1 28 ? -14.125 8.602 6.758 1 97.81 28 LYS B CA 1
ATOM 807 C C . LYS B 1 28 ? -13.273 8.758 8.016 1 97.81 28 LYS B C 1
ATOM 809 O O . LYS B 1 28 ? -13.805 9.008 9.102 1 97.81 28 LYS B O 1
ATOM 814 N N . MET B 1 29 ? -12 8.742 7.859 1 98.19 29 MET B N 1
ATOM 815 C CA . MET B 1 29 ? -11.086 8.781 8.992 1 98.19 29 MET B CA 1
ATOM 816 C C . MET B 1 29 ? -10.477 10.172 9.156 1 98.19 29 MET B C 1
ATOM 818 O O . MET B 1 29 ? -10.367 10.922 8.18 1 98.19 29 MET B O 1
ATOM 822 N N . ASN B 1 30 ? -10.102 10.398 10.43 1 97.69 30 ASN B N 1
ATOM 823 C CA . ASN B 1 30 ? -9.258 11.57 10.578 1 97.69 30 ASN B CA 1
ATOM 824 C C . ASN B 1 30 ? -7.855 11.328 10.023 1 97.69 30 ASN B C 1
ATOM 826 O O . ASN B 1 30 ? -7.488 10.188 9.727 1 97.69 30 ASN B O 1
ATOM 830 N N . THR B 1 31 ? -7.148 12.367 9.883 1 97.88 31 THR B N 1
ATOM 831 C CA . THR B 1 31 ? -5.883 12.305 9.164 1 97.88 31 THR B CA 1
ATOM 832 C C . THR B 1 31 ? -4.934 11.305 9.812 1 97.88 31 THR B C 1
ATOM 834 O O . THR B 1 31 ? -4.375 10.438 9.133 1 97.88 31 THR B O 1
ATOM 837 N N . ALA B 1 32 ? -4.719 11.461 11.148 1 98.5 32 ALA B N 1
ATOM 838 C CA . ALA B 1 32 ? -3.781 10.57 11.836 1 98.5 32 ALA B CA 1
ATOM 839 C C . ALA B 1 32 ? -4.207 9.109 11.695 1 98.5 32 ALA B C 1
ATOM 841 O O . ALA B 1 32 ? -3.375 8.242 11.438 1 98.5 32 ALA B O 1
ATOM 842 N N . ASP B 1 33 ? -5.449 8.836 11.828 1 98.44 33 ASP B N 1
ATOM 843 C CA . ASP B 1 33 ? -5.988 7.484 11.711 1 98.44 33 ASP B CA 1
ATOM 844 C C . ASP B 1 33 ? -5.844 6.965 10.281 1 98.44 33 ASP B C 1
ATOM 846 O O . ASP B 1 33 ? -5.539 5.789 10.07 1 98.44 33 ASP B O 1
ATOM 850 N N . MET B 1 34 ? -6.109 7.773 9.32 1 98.75 34 MET B N 1
ATOM 851 C CA . MET B 1 34 ? -5.965 7.406 7.91 1 98.75 34 MET B CA 1
ATOM 852 C C . MET B 1 34 ? -4.52 7.043 7.586 1 98.75 34 MET B C 1
ATOM 854 O O . MET B 1 34 ? -4.262 6.043 6.914 1 98.75 34 MET B O 1
ATOM 858 N N . LEU B 1 35 ? -3.652 7.824 8.117 1 98.69 35 LEU B N 1
ATOM 859 C CA . LEU B 1 35 ? -2.232 7.555 7.914 1 98.69 35 LEU B CA 1
ATOM 860 C C . LEU B 1 35 ? -1.834 6.227 8.547 1 98.69 35 LEU B C 1
ATOM 862 O O . LEU B 1 35 ? -1.077 5.453 7.953 1 98.69 35 LEU B O 1
ATOM 866 N N . HIS B 1 36 ? -2.318 6 9.688 1 98.75 36 HIS B N 1
ATOM 867 C CA . HIS B 1 36 ? -2.072 4.727 10.359 1 98.75 36 HIS B CA 1
ATOM 868 C C . HIS B 1 36 ? -2.656 3.564 9.562 1 98.75 36 HIS B C 1
ATOM 870 O O . HIS B 1 36 ? -1.999 2.537 9.391 1 98.75 36 HIS B O 1
ATOM 876 N N . ALA B 1 37 ? -3.855 3.746 9.117 1 98.56 37 ALA B N 1
ATOM 877 C CA . ALA B 1 37 ? -4.512 2.725 8.305 1 98.56 37 ALA B CA 1
ATOM 878 C C . ALA B 1 37 ? -3.748 2.486 7.008 1 98.56 37 ALA B C 1
ATOM 880 O O . ALA B 1 37 ? -3.639 1.348 6.543 1 98.56 37 ALA B O 1
ATOM 881 N N . ALA B 1 38 ? -3.27 3.533 6.418 1 98.88 38 ALA B N 1
ATOM 882 C CA . ALA B 1 38 ? -2.48 3.41 5.195 1 98.88 38 ALA B CA 1
ATOM 883 C C . ALA B 1 38 ? -1.23 2.568 5.43 1 98.88 38 ALA B C 1
ATOM 885 O O . ALA B 1 38 ? -0.901 1.695 4.625 1 98.88 38 ALA B O 1
ATOM 886 N N . ALA B 1 39 ? -0.559 2.875 6.547 1 98.88 39 ALA B N 1
ATOM 887 C CA . ALA B 1 39 ? 0.629 2.086 6.863 1 98.88 39 ALA B CA 1
ATOM 888 C C . ALA B 1 39 ? 0.282 0.609 7.016 1 98.88 39 ALA B C 1
ATOM 890 O O . ALA B 1 39 ? 0.965 -0.257 6.465 1 98.88 39 ALA B O 1
ATOM 891 N N . LYS B 1 40 ? -0.774 0.306 7.723 1 98.75 40 LYS B N 1
ATOM 892 C CA . LYS B 1 40 ? -1.216 -1.073 7.906 1 98.75 40 LYS B CA 1
ATOM 893 C C . LYS B 1 40 ? -1.576 -1.718 6.57 1 98.75 40 LYS B C 1
ATOM 895 O O . LYS B 1 40 ? -1.244 -2.879 6.324 1 98.75 40 LYS B O 1
ATOM 900 N N . TYR B 1 41 ? -2.242 -0.94 5.781 1 98.88 41 TYR B N 1
ATOM 901 C CA . TYR B 1 41 ? -2.682 -1.433 4.48 1 98.88 41 TYR B CA 1
ATOM 902 C C . TYR B 1 41 ? -1.49 -1.745 3.584 1 98.88 41 TYR B C 1
ATOM 904 O O . TYR B 1 41 ? -1.467 -2.777 2.91 1 98.88 41 TYR B O 1
ATOM 912 N N . VAL B 1 42 ? -0.52 -0.9 3.568 1 98.81 42 VAL B N 1
ATOM 913 C CA . VAL B 1 42 ? 0.704 -1.132 2.807 1 98.81 42 VAL B CA 1
ATOM 914 C C . VAL B 1 42 ? 1.373 -2.42 3.285 1 98.81 42 VAL B C 1
ATOM 916 O O . VAL B 1 42 ? 1.762 -3.262 2.473 1 98.81 42 VAL B O 1
ATOM 919 N N . LYS B 1 43 ? 1.504 -2.582 4.594 1 98.75 43 LYS B N 1
ATOM 920 C CA . LYS B 1 43 ? 2.098 -3.803 5.137 1 98.75 43 LYS B CA 1
ATOM 921 C C . LYS B 1 43 ? 1.305 -5.035 4.711 1 98.75 43 LYS B C 1
ATOM 923 O O . LYS B 1 43 ? 1.887 -6.074 4.391 1 98.75 43 LYS B O 1
ATOM 928 N N . TYR B 1 44 ? 0.017 -4.906 4.789 1 98.75 44 TYR B N 1
ATOM 929 C CA . TYR B 1 44 ? -0.872 -5.984 4.367 1 98.75 44 TYR B CA 1
ATOM 930 C C . TYR B 1 44 ? -0.619 -6.359 2.91 1 98.75 44 TYR B C 1
ATOM 932 O O . TYR B 1 44 ? -0.468 -7.539 2.586 1 98.75 44 TYR B O 1
ATOM 940 N N . LEU B 1 45 ? -0.552 -5.359 2.039 1 98.44 45 LEU B N 1
ATOM 941 C CA . LEU B 1 45 ? -0.331 -5.594 0.616 1 98.44 45 LEU B CA 1
ATOM 942 C C . LEU B 1 45 ? 1.041 -6.215 0.375 1 98.44 45 LEU B C 1
ATOM 944 O O . LEU B 1 45 ? 1.178 -7.137 -0.434 1 98.44 45 LEU B O 1
ATOM 948 N N . GLN B 1 46 ? 2.055 -5.695 1.038 1 98.25 46 GLN B N 1
ATOM 949 C CA . GLN B 1 46 ? 3.402 -6.25 0.937 1 98.25 46 GLN B CA 1
ATOM 950 C C . GLN B 1 46 ? 3.424 -7.723 1.337 1 98.25 46 GLN B C 1
ATOM 952 O O . GLN B 1 46 ? 4.031 -8.547 0.654 1 98.25 46 GLN B O 1
ATOM 957 N N . ALA B 1 47 ? 2.754 -8.008 2.414 1 98.19 47 ALA B N 1
ATOM 958 C CA . ALA B 1 47 ? 2.68 -9.391 2.871 1 98.19 47 ALA B CA 1
ATOM 959 C C . ALA B 1 47 ? 1.956 -10.266 1.851 1 98.19 47 ALA B C 1
ATOM 961 O O . ALA B 1 47 ? 2.359 -11.406 1.604 1 98.19 47 ALA B O 1
ATOM 962 N N . GLN B 1 48 ? 0.9 -9.727 1.362 1 97.62 48 GLN B N 1
ATOM 963 C CA . GLN B 1 48 ? 0.127 -10.461 0.368 1 97.62 48 GLN B CA 1
ATOM 964 C C . GLN B 1 48 ? 0.969 -10.766 -0.869 1 97.62 48 GLN B C 1
ATOM 966 O O . GLN B 1 48 ? 0.952 -11.891 -1.377 1 97.62 48 GLN B O 1
ATOM 971 N N . VAL B 1 49 ? 1.652 -9.797 -1.337 1 98 49 VAL B N 1
ATOM 972 C CA . VAL B 1 49 ? 2.531 -9.992 -2.486 1 98 49 VAL B CA 1
ATOM 973 C C . VAL B 1 49 ? 3.564 -11.07 -2.17 1 98 49 VAL B C 1
ATOM 975 O O . VAL B 1 49 ? 3.807 -11.961 -2.984 1 98 49 VAL B O 1
ATOM 978 N N . GLY B 1 50 ? 4.148 -10.969 -1.027 1 97.25 50 GLY B N 1
ATOM 979 C CA . GLY B 1 50 ? 5.117 -11.969 -0.602 1 97.25 50 GLY B CA 1
ATOM 980 C C . GLY B 1 50 ? 4.555 -13.375 -0.583 1 97.25 50 GLY B C 1
ATOM 981 O O . GLY B 1 50 ? 5.184 -14.312 -1.078 1 97.25 50 GLY B O 1
ATOM 982 N N . MET B 1 51 ? 3.441 -13.594 -0.071 1 96.88 51 MET B N 1
ATOM 983 C CA . MET B 1 51 ? 2.795 -14.898 0.025 1 96.88 51 MET B CA 1
ATOM 984 C C . MET B 1 51 ? 2.48 -15.453 -1.36 1 96.88 51 MET B C 1
ATOM 986 O O . MET B 1 51 ? 2.717 -16.641 -1.631 1 96.88 51 MET B O 1
ATOM 990 N N . LEU B 1 52 ? 1.97 -14.547 -2.152 1 96.19 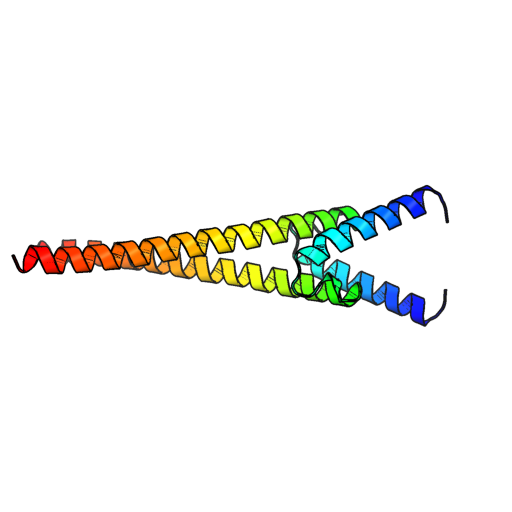52 LEU B N 1
ATOM 991 C CA . LEU B 1 52 ? 1.611 -14.969 -3.5 1 96.19 52 LEU B CA 1
ATOM 992 C C . LEU B 1 52 ? 2.85 -15.383 -4.285 1 96.19 52 LEU B C 1
ATOM 994 O O . LEU B 1 52 ? 2.826 -16.391 -5.012 1 96.19 52 LEU B O 1
ATOM 998 N N . GLU B 1 53 ? 3.914 -14.68 -4.121 1 95.06 53 GLU B N 1
ATOM 999 C CA . GLU B 1 53 ? 5.176 -15.008 -4.777 1 95.06 53 GLU B CA 1
ATOM 1000 C C . GLU B 1 53 ? 5.727 -16.344 -4.273 1 95.06 53 GLU B C 1
ATOM 1002 O O . GLU B 1 53 ? 6.262 -17.125 -5.055 1 95.06 53 GLU B O 1
ATOM 1007 N N . LEU B 1 54 ? 5.633 -16.562 -3.029 1 94.69 54 LEU B N 1
ATOM 1008 C CA . LEU B 1 54 ? 6.094 -17.812 -2.449 1 94.69 54 LEU B CA 1
ATOM 1009 C C . LEU B 1 54 ? 5.285 -19 -2.986 1 94.69 54 LEU B C 1
ATOM 1011 O O . LEU B 1 54 ? 5.844 -20.047 -3.283 1 94.69 54 LEU B O 1
ATOM 1015 N N . MET B 1 55 ? 4.059 -18.812 -3.107 1 91.81 55 MET B N 1
ATOM 1016 C CA . MET B 1 55 ? 3.188 -19.844 -3.641 1 91.81 55 MET B CA 1
ATOM 1017 C C . MET B 1 55 ? 3.566 -20.188 -5.078 1 91.81 55 MET B C 1
ATOM 1019 O O . MET B 1 55 ? 3.643 -21.359 -5.441 1 91.81 55 MET B O 1
ATOM 1023 N N . ILE B 1 56 ? 3.848 -19.188 -5.789 1 90.94 56 ILE B N 1
ATOM 1024 C CA . ILE B 1 56 ? 4.234 -19.391 -7.18 1 90.94 56 ILE B CA 1
ATOM 1025 C C . ILE B 1 56 ? 5.578 -20.125 -7.242 1 90.94 56 ILE B C 1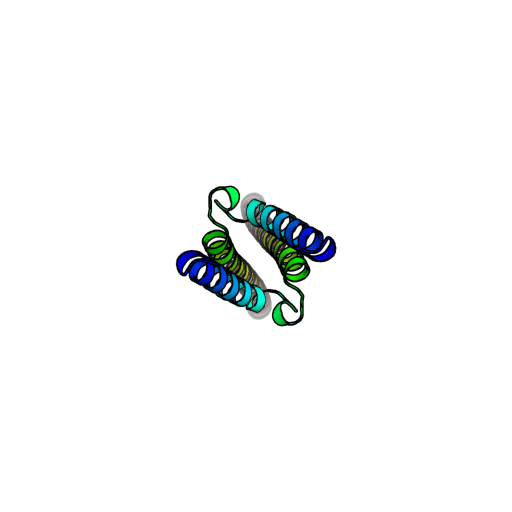
ATOM 1027 O O . ILE B 1 56 ? 5.75 -21.047 -8.031 1 90.94 56 ILE B O 1
ATOM 1031 N N . SER B 1 57 ? 6.48 -19.672 -6.43 1 91.56 57 SER B N 1
ATOM 1032 C CA . SER B 1 57 ? 7.801 -20.297 -6.387 1 91.56 57 SER B CA 1
ATOM 1033 C C . SER B 1 57 ? 7.703 -21.781 -6.016 1 91.56 57 SER B C 1
ATOM 1035 O O . SER B 1 57 ? 8.383 -22.609 -6.613 1 91.56 57 SER B O 1
ATOM 1037 N N . PHE B 1 58 ? 6.891 -22.094 -5.109 1 90.06 58 PHE B N 1
ATOM 1038 C CA . PHE B 1 58 ? 6.715 -23.484 -4.68 1 90.06 58 PHE B CA 1
ATOM 1039 C C . PHE B 1 58 ? 6.121 -24.328 -5.805 1 90.06 58 PHE B C 1
ATOM 1041 O O . PHE B 1 58 ? 6.555 -25.453 -6.035 1 90.06 58 PHE B O 1
ATOM 1048 N N . GLU B 1 59 ? 5.176 -23.828 -6.512 1 85.75 59 GLU B N 1
ATOM 1049 C CA . GLU B 1 59 ? 4.535 -24.531 -7.617 1 85.75 59 GLU B CA 1
ATOM 1050 C C . GLU B 1 59 ? 5.531 -24.812 -8.734 1 85.75 59 GLU B C 1
ATOM 1052 O O . GLU B 1 59 ? 5.562 -25.922 -9.273 1 85.75 59 GLU B O 1
ATOM 1057 N N . VAL B 1 60 ? 6.328 -23.844 -8.969 1 88.88 60 VAL B N 1
ATOM 1058 C CA . VAL B 1 60 ? 7.316 -24 -10.031 1 88.88 60 VAL B CA 1
ATOM 1059 C C . VAL B 1 60 ? 8.359 -25.031 -9.625 1 88.88 60 VAL B C 1
ATOM 1061 O O . VAL B 1 60 ? 8.719 -25.906 -10.414 1 88.88 60 VAL B O 1
ATOM 1064 N N . THR B 1 61 ? 8.727 -24.969 -8.445 1 93.12 61 THR B N 1
ATOM 1065 C CA . THR B 1 61 ? 9.719 -25.922 -7.938 1 93.12 61 THR B CA 1
ATOM 1066 C C . THR B 1 61 ? 9.148 -27.328 -7.906 1 93.12 61 THR B C 1
ATOM 1068 O O . THR B 1 61 ? 9.812 -28.281 -8.312 1 93.12 61 THR B O 1
ATOM 1071 N N . PHE B 1 62 ? 7.965 -27.453 -7.516 1 87.5 62 PHE B N 1
ATOM 1072 C CA . PHE B 1 62 ? 7.309 -28.75 -7.453 1 87.5 62 PHE B CA 1
ATOM 1073 C C . PHE B 1 62 ? 7.16 -29.359 -8.844 1 87.5 62 PHE B C 1
ATOM 1075 O O . PHE B 1 62 ? 7.383 -30.547 -9.039 1 87.5 62 PHE B O 1
ATOM 1082 N N . ASN B 1 63 ? 6.762 -28.594 -9.828 1 86.69 63 ASN B N 1
ATOM 1083 C CA . ASN B 1 63 ? 6.574 -29.062 -11.195 1 86.69 63 ASN B CA 1
ATOM 1084 C C . ASN B 1 63 ? 7.891 -29.516 -11.82 1 86.69 63 ASN B C 1
ATOM 1086 O O . ASN B 1 63 ? 7.93 -30.516 -12.547 1 86.69 63 ASN B O 1
ATOM 1090 N N . LEU B 1 64 ? 8.922 -28.812 -11.469 1 91.94 64 LEU B N 1
ATOM 1091 C CA . LEU B 1 64 ? 10.242 -29.172 -11.969 1 91.94 64 LEU B CA 1
ATOM 1092 C C . LEU B 1 64 ? 10.711 -30.484 -11.344 1 91.94 64 LEU B C 1
ATOM 1094 O O . LEU B 1 64 ? 11.25 -31.359 -12.039 1 91.94 64 LEU B O 1
ATOM 1098 N N . LEU B 1 65 ? 10.414 -30.609 -10.102 1 91.56 65 LEU B N 1
ATOM 1099 C CA . LEU B 1 65 ? 10.805 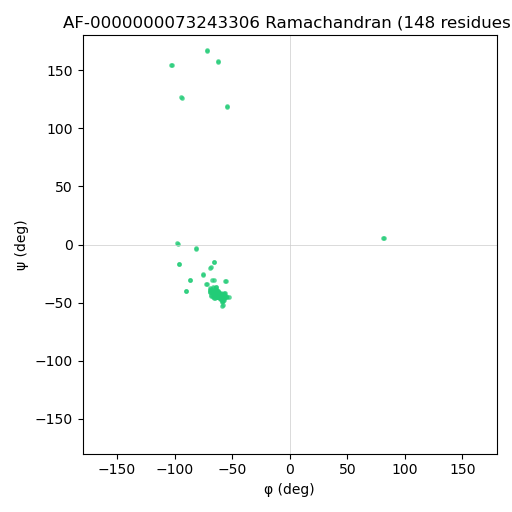-31.844 -9.398 1 91.56 65 LEU B CA 1
ATOM 1100 C C . LEU B 1 65 ? 10.016 -33.031 -9.914 1 91.56 65 LEU B C 1
ATOM 1102 O O . LEU B 1 65 ? 10.562 -34.125 -10.055 1 91.56 65 LEU B O 1
ATOM 1106 N N . SER B 1 66 ? 8.742 -32.812 -10.211 1 86.81 66 SER B N 1
ATOM 1107 C CA . SER B 1 66 ? 7.898 -33.875 -10.75 1 86.81 66 SER B CA 1
ATOM 1108 C C . SER B 1 66 ? 8.375 -34.312 -12.133 1 86.81 66 SER B C 1
ATOM 1110 O O . SER B 1 66 ? 8.359 -35.5 -12.453 1 86.81 66 SER B O 1
ATOM 1112 N N . LEU B 1 67 ? 8.844 -33.375 -12.969 1 87.19 67 LEU B N 1
ATOM 1113 C CA . LEU B 1 67 ? 9.367 -33.656 -14.297 1 87.19 67 LEU B CA 1
ATOM 1114 C C . LEU B 1 67 ? 10.648 -34.5 -14.203 1 87.19 67 LEU B C 1
ATOM 1116 O O . LEU B 1 67 ? 10.812 -35.469 -14.93 1 87.19 67 LEU B O 1
ATOM 1120 N N . VAL B 1 68 ? 11.461 -34.031 -13.289 1 91.94 68 VAL B N 1
ATOM 1121 C CA . VAL B 1 68 ? 12.727 -34.719 -13.094 1 91.94 68 VAL B CA 1
ATOM 1122 C C . VAL B 1 68 ? 12.461 -36.156 -12.594 1 91.94 68 VAL B C 1
ATOM 1124 O O . VAL B 1 68 ? 13.094 -37.094 -13.055 1 91.94 68 VAL B O 1
ATOM 1127 N N . PHE B 1 69 ? 11.523 -36.344 -11.727 1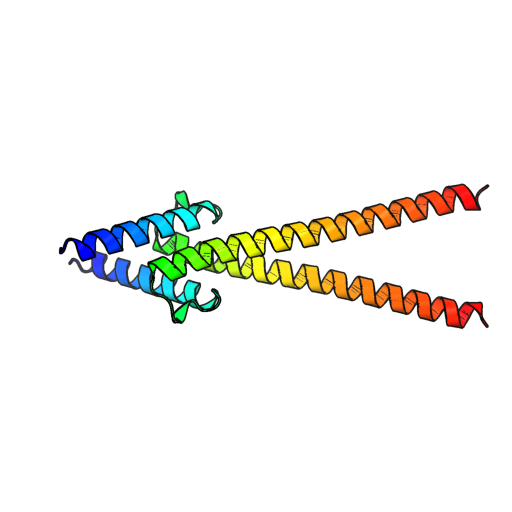 87.69 69 PHE B N 1
ATOM 1128 C CA . PHE B 1 69 ? 11.156 -37.656 -11.188 1 87.69 69 PHE B CA 1
ATOM 1129 C C . PHE B 1 69 ? 10.625 -38.562 -12.289 1 87.69 69 PHE B C 1
ATOM 1131 O O . PHE B 1 69 ? 10.969 -39.75 -12.344 1 87.69 69 PHE B O 1
ATOM 1138 N N . ASP B 1 70 ? 9.773 -37.969 -13.125 1 84.5 70 ASP B N 1
ATOM 1139 C CA . ASP B 1 70 ? 9.211 -38.75 -14.234 1 84.5 70 ASP B CA 1
ATOM 1140 C C . ASP B 1 70 ? 10.305 -39.188 -15.195 1 84.5 70 ASP B C 1
ATOM 1142 O O . ASP B 1 70 ? 10.305 -40.344 -15.648 1 84.5 70 ASP B O 1
ATOM 1146 N N . LEU B 1 71 ? 11.227 -38.312 -15.406 1 87.62 71 LEU B N 1
ATOM 1147 C CA . LEU B 1 71 ? 12.32 -38.625 -16.312 1 87.62 71 LEU B CA 1
ATOM 1148 C C . LEU B 1 71 ? 13.203 -39.719 -15.734 1 87.62 71 LEU B C 1
ATOM 1150 O O . LEU B 1 71 ? 13.617 -40.625 -16.453 1 87.62 71 LEU B O 1
ATOM 1154 N N . VAL B 1 72 ? 13.32 -39.812 -14.531 1 91.75 72 VAL B N 1
ATOM 1155 C CA . VAL B 1 72 ? 14.219 -40.75 -13.875 1 91.75 72 VAL B CA 1
ATOM 1156 C C . VAL B 1 72 ? 13.523 -42.094 -13.695 1 91.75 72 VAL B C 1
ATOM 1158 O O . VAL B 1 72 ? 14.148 -43.156 -13.844 1 91.75 72 VAL B O 1
ATOM 1161 N N . THR B 1 73 ? 12.242 -42.062 -13.531 1 86.38 73 THR B N 1
ATOM 1162 C CA . THR B 1 73 ? 11.5 -43.281 -13.219 1 86.38 73 THR B CA 1
ATOM 1163 C C . THR B 1 73 ? 11.039 -43.969 -14.492 1 86.38 73 THR B C 1
ATOM 1165 O O . THR B 1 73 ? 10.906 -45.188 -14.523 1 86.38 73 THR B O 1
ATOM 1168 N N . ASN B 1 74 ? 10.609 -43.125 -15.422 1 72.94 74 ASN B N 1
ATOM 1169 C CA . ASN B 1 74 ? 10.164 -43.75 -16.656 1 72.94 74 ASN B CA 1
ATOM 1170 C C . ASN B 1 74 ? 11.352 -44.219 -17.516 1 72.94 74 ASN B C 1
ATOM 1172 O O . ASN B 1 74 ? 11.18 -45 -18.453 1 72.94 74 ASN B O 1
ATOM 1176 N N . HIS B 1 75 ? 12.469 -43.688 -17.438 1 60.34 75 HIS B N 1
ATOM 1177 C CA . HIS B 1 75 ? 13.641 -44.188 -18.141 1 60.34 75 HIS B CA 1
ATOM 1178 C C . HIS B 1 75 ? 14.289 -45.344 -17.391 1 60.34 75 HIS B C 1
ATOM 1180 O O . HIS B 1 75 ? 15.219 -45.969 -17.906 1 60.34 75 HIS B O 1
ATOM 1186 N N . VAL B 1 76 ? 13.711 -45.719 -16.125 1 51.28 76 VAL B N 1
ATOM 1187 C CA . VAL B 1 76 ? 14.156 -47 -15.625 1 51.28 76 VAL B CA 1
ATOM 1188 C C . VAL B 1 76 ? 13.133 -48.062 -15.969 1 51.28 76 VAL B C 1
ATOM 1190 O O . VAL B 1 76 ? 11.938 -47.781 -16.094 1 51.28 76 VAL B O 1
#

Radius of gyration: 24.13 Å; Cα contacts (8 Å, |Δi|>4): 101; chains: 2; bounding box: 28×80×49 Å

Secondary structure (DSSP, 8-state):
--HHHHHHHHHHHHHHHHHHTTSTTGGGS-HHHHHHHHHHHHHHHHHHHHHHHHHHHHHHHHHHHHHHHHHHHH--/--HHHHHHHHHHHHHHHHHHTTSTTGGGS-HHHHHHHHHHHHHHHHHHHHHHHHHHHHHHHHHHHHHHHHHHHH--

Solvent-accessible surface area (backbone atoms only — not comparable to full-atom values): 8053 Å² total; per-residue (Å²): 130,54,72,68,56,52,51,51,51,50,46,33,50,52,24,49,52,58,31,21,75,74,29,92,68,16,81,82,42,56,69,42,57,28,34,43,48,40,38,51,48,48,53,51,41,53,50,49,41,51,52,52,50,50,52,51,51,51,52,53,51,51,53,51,51,51,51,51,49,48,54,58,52,68,76,93,130,56,73,69,56,52,50,52,52,50,47,33,50,52,23,48,51,59,30,23,74,74,30,91,68,15,80,80,43,54,69,42,56,29,34,46,49,41,38,52,48,47,52,50,42,54,50,49,42,51,52,53,51,50,51,50,50,49,52,52,51,50,54,50,51,51,51,52,48,48,54,57,53,67,76,93

Organism: Cajanus cajan (NCBI:txid3821)

Foldseek 3Di:
DDPVVVVVVVVVVVVLVVLQVVFVCSVVDDSVVNVVSSVVVVVVVVVVVVVVVVVVVVVVVVVVVVVVVCVVVVVD/DDPVVVVVVVVVVVVLVVLLVVFVCSVVDDSVVSVVSSVVVVVVVVVVVVVVVVVVVVVVVVVVVVVVVCVVVVVD

InterPro domains:
  IPR011598 Myc-type, basic helix-loop-helix (bHLH) domain [PF00010] (5-46)
  IPR011598 Myc-type, basic helix-loop-helix (bHLH) domain [PS50888] (1-45)
  IPR011598 Myc-type, basic helix-loop-helix (bHLH) domain [SM00353] (2-51)
  IPR036638 Helix-loop-helix DNA-binding domain superfamily [G3DSA:4.10.280.10] (1-56)
  IPR036638 Helix-loop-helix DNA-binding domain superfamily [SSF47459] (3-55)
  IPR045239 Transcription factor bHLH95-like, basic helix-loop-helix domain [cd11393] (1-53)
  IPR045843 Transcription factor IND-like [PTHR45914] (1-55)

Sequence (152 aa):
QSIAARERRKKISEKTQELGKLVPGGPKMNTADMLHAAAKYVKYLQAQVGMLELMISFEVTFNLLSLVFDLVTNHVQSIAARERRKKISEKTQELGKLVPGGPKMNTADMLHAAAKYVKYLQAQVGMLELMISFEVTFNLLSLVFDLVTNHV